Protein AF-G6Y6K1-F1 (afdb_monomer_lite)

InterPro domains:
  IPR018727 Protein of unknown function DUF2267 [PF10025] (17-83)
  IPR038282 DUF2267 superfamily [G3DSA:1.10.490.110] (1-125)

Organism: NCBI:txid1082933

Sequence (130 aa):
MTHTSVIGFTHAAEQAQQWVNELAKDLDWSEQSAYRFMKSVLHTLRDWLSPEEMADLSAQLPTLVRGIYFEGWKPSDALWLRTGRRYRYGDQSGLQAPRPTHFAWRDRPGPQFDEEIAPSSVAGRLIDVS

pLDDT: mean 70.46, std 24.84, range [32.0, 98.06]

Foldseek 3Di:
DDCPPVVLVVVLVVVVQVQLVVQCVVVVHDSVVSVVVLLVVLCVVCLVDDPVVNVVVLVPDRPVSSVSSCPPDDPVPRVCVVDPPPPCPDDPPDDDDPDDDPDPVVPDDDDDDDPDDDDDDDDDDDDDDD

Secondary structure (DSSP, 8-state):
---HHHHHHHHHHHHHHHHHHHHHHHHT--HHHHHHHHHHHHHHHHHHS-HHHHHHHHHHS-HHHHHHHHTT--GGG-HHHHS---------SS--PPP--S-TTTTSPPPP-------------PPP--

Radius of gyration: 22.17 Å; chains: 1; bounding box: 57×71×50 Å

Structure (mmCIF, N/CA/C/O backbone):
data_AF-G6Y6K1-F1
#
_entry.id   AF-G6Y6K1-F1
#
loop_
_atom_site.group_PDB
_atom_site.id
_atom_site.type_symbol
_atom_site.label_atom_id
_atom_site.label_alt_id
_atom_site.label_comp_id
_atom_site.label_asym_id
_atom_site.label_entity_id
_atom_site.label_seq_id
_atom_site.pdbx_PDB_ins_code
_atom_site.Cartn_x
_atom_site.Cartn_y
_atom_site.Cartn_z
_atom_site.occupancy
_atom_site.B_iso_or_equiv
_atom_site.auth_seq_id
_atom_site.auth_comp_id
_atom_site.auth_asym_id
_atom_site.auth_atom_id
_atom_site.pdbx_PDB_model_num
ATOM 1 N N . MET A 1 1 ? -20.867 26.594 -5.092 1.00 37.62 1 MET A N 1
ATOM 2 C CA . MET A 1 1 ? -19.486 26.206 -5.451 1.00 37.62 1 MET A CA 1
ATOM 3 C C . MET A 1 1 ? -19.135 24.972 -4.637 1.00 37.62 1 MET A C 1
ATOM 5 O O . MET A 1 1 ? -19.032 25.069 -3.424 1.00 37.62 1 MET A O 1
ATOM 9 N N . THR A 1 2 ? -19.105 23.798 -5.263 1.00 50.38 2 THR A N 1
ATOM 10 C CA . THR A 1 2 ? -18.891 22.505 -4.594 1.00 50.38 2 THR A CA 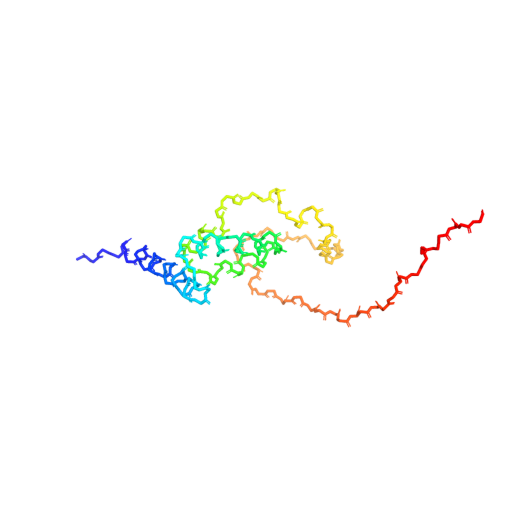1
ATOM 11 C C . THR A 1 2 ? -17.395 22.221 -4.456 1.00 50.38 2 THR A C 1
ATOM 13 O O . THR A 1 2 ? -16.662 22.260 -5.441 1.00 50.38 2 THR A O 1
ATOM 16 N N . HIS A 1 3 ? -16.943 21.959 -3.228 1.00 47.44 3 HIS A N 1
ATOM 17 C CA . HIS A 1 3 ? -15.562 21.620 -2.869 1.00 47.44 3 HIS A CA 1
ATOM 18 C C . HIS A 1 3 ? -15.157 20.241 -3.433 1.00 47.44 3 HIS A C 1
ATOM 20 O O . HIS A 1 3 ? -15.102 19.245 -2.719 1.00 47.44 3 HIS A O 1
ATOM 26 N N . THR A 1 4 ? -14.833 20.171 -4.723 1.00 56.44 4 THR A N 1
ATOM 27 C CA . THR A 1 4 ? -14.356 18.937 -5.379 1.00 56.44 4 THR A CA 1
ATOM 28 C C . THR A 1 4 ? -12.972 18.491 -4.872 1.00 56.44 4 THR A C 1
ATOM 30 O O . THR A 1 4 ? -12.585 17.341 -5.045 1.00 56.44 4 THR A O 1
ATOM 33 N N . SER A 1 5 ? -12.234 19.360 -4.174 1.00 55.31 5 SER A N 1
ATOM 34 C CA . SER A 1 5 ? -10.857 19.082 -3.740 1.00 55.31 5 SER A CA 1
ATOM 35 C C . SER A 1 5 ? -10.723 18.116 -2.551 1.00 55.31 5 SER A C 1
ATOM 37 O O . SER A 1 5 ? -9.617 17.648 -2.300 1.00 55.31 5 SER A O 1
ATOM 39 N N . VAL A 1 6 ? -11.798 17.818 -1.809 1.00 59.88 6 VAL A N 1
ATOM 40 C CA . VAL A 1 6 ? -11.745 16.951 -0.606 1.00 59.88 6 VAL A CA 1
ATOM 41 C C . VAL A 1 6 ? -12.246 15.531 -0.897 1.00 59.88 6 VAL A C 1
ATOM 43 O O . VAL A 1 6 ? -11.747 14.568 -0.322 1.00 59.88 6 VAL A O 1
ATOM 46 N N . ILE A 1 7 ? -13.164 15.388 -1.859 1.00 63.09 7 ILE A N 1
ATOM 47 C CA . ILE A 1 7 ? -13.877 14.133 -2.151 1.00 63.09 7 ILE A CA 1
ATOM 48 C C . ILE A 1 7 ? -12.905 13.002 -2.533 1.00 63.09 7 ILE A C 1
ATOM 50 O O . ILE A 1 7 ? -13.068 11.871 -2.085 1.00 63.09 7 ILE A O 1
ATOM 54 N N . GLY A 1 8 ? -11.853 13.306 -3.302 1.00 76.44 8 GLY A N 1
ATOM 55 C CA . GLY A 1 8 ? -10.877 12.301 -3.739 1.00 76.44 8 GLY A CA 1
ATOM 56 C C . GLY A 1 8 ? -9.991 11.747 -2.617 1.00 76.44 8 GLY A C 1
ATOM 57 O O . GLY A 1 8 ? -9.654 10.566 -2.636 1.00 76.44 8 GLY A O 1
ATOM 58 N N . PHE A 1 9 ? -9.631 12.569 -1.625 1.00 83.44 9 PHE A N 1
ATOM 59 C CA . PHE A 1 9 ? -8.770 12.136 -0.519 1.00 83.44 9 PHE A CA 1
ATOM 60 C C . PHE A 1 9 ? -9.539 11.319 0.513 1.00 83.44 9 PHE A C 1
ATOM 62 O O . PHE A 1 9 ? -9.056 10.270 0.935 1.00 83.44 9 PHE A O 1
ATOM 69 N N . THR A 1 10 ? -10.743 11.767 0.878 1.00 90.00 10 THR A N 1
ATOM 70 C CA . THR A 1 10 ? -11.609 11.030 1.805 1.00 90.00 10 THR A CA 1
ATOM 71 C C . THR A 1 10 ? -11.955 9.658 1.238 1.00 90.00 10 THR A C 1
ATOM 73 O O . THR A 1 10 ? -11.755 8.655 1.913 1.00 90.00 10 THR A O 1
ATOM 76 N N . HIS A 1 11 ? -12.348 9.593 -0.036 1.00 90.19 11 HIS A N 1
ATOM 77 C CA . HIS A 1 11 ? -12.678 8.322 -0.671 1.00 90.19 11 HIS A CA 1
ATOM 78 C C . HIS A 1 11 ? -11.478 7.365 -0.747 1.00 90.19 11 HIS A C 1
ATOM 80 O O . HIS A 1 11 ? -11.611 6.168 -0.507 1.00 90.19 11 HIS A O 1
ATOM 86 N N . ALA A 1 12 ? -10.278 7.881 -1.029 1.00 90.69 12 ALA A N 1
ATOM 87 C CA . ALA A 1 12 ? -9.074 7.056 -1.043 1.00 90.69 12 ALA A CA 1
ATOM 88 C C . ALA A 1 12 ? -8.704 6.520 0.356 1.00 90.69 12 ALA A C 1
ATOM 90 O O . ALA A 1 12 ? -8.185 5.408 0.458 1.00 90.69 12 ALA A O 1
ATOM 91 N N . ALA A 1 13 ? -8.979 7.286 1.421 1.00 92.69 13 ALA A N 1
ATOM 92 C CA . ALA A 1 13 ? -8.833 6.849 2.813 1.00 92.69 13 ALA A CA 1
ATOM 93 C C . ALA A 1 13 ? -9.827 5.750 3.177 1.00 92.69 13 ALA A C 1
ATOM 95 O O . ALA A 1 13 ? -9.423 4.729 3.729 1.00 92.69 13 ALA A O 1
ATOM 96 N N . GLU A 1 14 ? -11.091 5.917 2.799 1.00 94.25 14 GLU A N 1
ATOM 97 C CA . GLU A 1 14 ? -12.134 4.912 3.008 1.00 94.25 14 GLU A CA 1
ATOM 98 C C . GLU A 1 14 ? -11.796 3.596 2.300 1.00 94.25 14 GLU A C 1
ATOM 100 O O . GLU A 1 14 ? -11.841 2.541 2.928 1.00 94.25 14 GLU A O 1
ATOM 105 N N . GLN A 1 15 ? -11.372 3.647 1.031 1.00 94.94 15 GLN A N 1
ATOM 106 C CA . GLN A 1 15 ? -10.964 2.453 0.283 1.00 94.94 15 GLN A CA 1
ATOM 107 C C . GLN A 1 15 ? -9.773 1.735 0.932 1.00 94.94 15 GLN A C 1
ATOM 109 O O . GLN A 1 15 ? -9.781 0.512 1.061 1.00 94.94 15 GLN A O 1
ATOM 114 N N . ALA A 1 16 ? -8.748 2.479 1.361 1.00 94.44 16 ALA A N 1
ATOM 115 C CA . ALA A 1 16 ? -7.586 1.886 2.019 1.00 94.44 16 ALA A CA 1
ATOM 116 C C . ALA A 1 16 ? -7.952 1.252 3.372 1.00 94.44 16 ALA A C 1
ATOM 118 O O . ALA A 1 16 ? -7.488 0.154 3.677 1.00 94.44 16 ALA A O 1
ATOM 119 N N . GLN A 1 17 ? -8.808 1.911 4.162 1.00 96.50 17 GLN A N 1
ATOM 120 C CA . GLN A 1 17 ? -9.299 1.363 5.426 1.00 96.50 17 GLN A CA 1
ATOM 121 C C . GLN A 1 17 ? -10.155 0.113 5.193 1.00 96.50 17 GLN A C 1
ATOM 123 O O . GLN A 1 17 ? -10.010 -0.862 5.924 1.00 96.50 17 GLN A O 1
ATOM 128 N N . GLN A 1 18 ? -11.004 0.106 4.161 1.00 97.25 18 GLN A N 1
ATOM 129 C CA . GLN A 1 18 ? -11.811 -1.060 3.807 1.00 97.25 18 GLN A CA 1
ATOM 130 C C . GLN A 1 18 ? -10.932 -2.283 3.524 1.00 97.25 18 GLN A C 1
ATOM 132 O O . GLN A 1 18 ? -11.187 -3.344 4.084 1.00 97.25 18 GLN A O 1
ATOM 137 N N . TRP A 1 19 ? -9.864 -2.128 2.737 1.00 97.06 19 TRP A N 1
ATOM 138 C CA . TRP A 1 19 ? -8.929 -3.223 2.450 1.00 97.06 19 TRP A CA 1
ATOM 139 C C . TRP A 1 19 ? -8.276 -3.779 3.722 1.00 97.06 19 TRP A C 1
ATOM 141 O O . TRP A 1 19 ? -8.176 -4.993 3.890 1.00 97.06 19 TRP A O 1
ATOM 151 N N . VAL A 1 20 ? -7.853 -2.904 4.643 1.00 97.44 20 VAL A N 1
ATOM 152 C CA . VAL A 1 20 ? -7.279 -3.323 5.933 1.00 97.44 20 VAL A CA 1
ATOM 153 C C . VAL A 1 20 ? -8.313 -4.060 6.782 1.00 97.44 20 VAL A C 1
ATOM 155 O O . VAL A 1 20 ? -7.974 -5.071 7.391 1.00 97.44 20 VAL A O 1
ATOM 158 N N . ASN A 1 21 ? -9.558 -3.585 6.809 1.00 97.75 21 ASN A N 1
ATOM 159 C CA . ASN A 1 21 ? -10.637 -4.191 7.587 1.00 97.75 21 ASN A CA 1
ATOM 160 C C . ASN A 1 21 ? -11.024 -5.574 7.054 1.00 97.75 21 ASN A C 1
ATOM 162 O O . ASN A 1 21 ? -11.213 -6.497 7.842 1.00 97.75 21 ASN A O 1
ATOM 166 N N . GLU A 1 22 ? -11.125 -5.724 5.733 1.00 97.94 22 GLU A N 1
ATOM 167 C CA . GLU A 1 22 ? -11.389 -7.012 5.081 1.00 97.94 22 GLU A CA 1
ATOM 168 C C . GLU A 1 22 ? -10.269 -8.008 5.394 1.00 97.94 22 GLU A C 1
ATOM 170 O O . GLU A 1 22 ? -10.531 -9.098 5.893 1.00 97.94 22 GLU A O 1
ATOM 175 N N . LEU A 1 23 ? -9.012 -7.586 5.248 1.00 96.94 23 LEU A N 1
ATOM 176 C CA . LEU A 1 23 ? -7.856 -8.420 5.563 1.00 96.94 23 LEU A CA 1
ATOM 177 C C . LEU A 1 23 ? -7.767 -8.787 7.054 1.00 96.94 23 LEU A C 1
ATOM 179 O O . LEU A 1 23 ? -7.423 -9.914 7.397 1.00 96.94 23 LEU A O 1
ATOM 183 N N . ALA A 1 24 ? -8.069 -7.844 7.949 1.00 98.00 24 ALA A N 1
ATOM 184 C CA . ALA A 1 24 ? -8.114 -8.084 9.389 1.00 98.00 24 ALA A CA 1
ATOM 185 C C . ALA A 1 24 ? -9.191 -9.110 9.751 1.00 98.00 24 ALA A C 1
ATOM 187 O O . ALA A 1 24 ? -8.937 -10.006 10.551 1.00 98.00 24 ALA A O 1
ATOM 188 N N . LYS A 1 25 ? -10.364 -9.007 9.120 1.00 98.00 25 LYS A N 1
ATOM 189 C CA . LYS A 1 25 ? -11.475 -9.940 9.299 1.00 98.00 25 LYS A CA 1
ATOM 190 C C . LYS A 1 25 ? -11.132 -11.341 8.791 1.00 98.00 25 LYS A C 1
ATOM 192 O O . LYS A 1 25 ? -11.406 -12.308 9.493 1.00 98.00 25 LYS A O 1
ATOM 197 N N . ASP A 1 26 ? -10.527 -11.453 7.612 1.00 97.81 26 ASP A N 1
ATOM 198 C CA . ASP A 1 26 ? -10.193 -12.746 7.002 1.00 97.81 26 ASP A CA 1
ATOM 199 C C . ASP A 1 26 ? -9.097 -13.497 7.774 1.00 97.81 26 ASP A C 1
ATOM 201 O O . ASP A 1 26 ? -9.078 -14.728 7.796 1.00 97.81 26 ASP A O 1
ATOM 205 N N . LEU A 1 27 ? -8.191 -12.761 8.424 1.00 96.25 27 LEU A N 1
ATOM 206 C CA . LEU A 1 27 ? -7.086 -13.317 9.211 1.00 96.25 27 LEU A CA 1
ATOM 207 C C . LEU A 1 27 ? -7.388 -13.425 10.716 1.00 96.25 27 LEU A C 1
ATOM 209 O O . LEU A 1 27 ? -6.556 -13.954 11.451 1.00 96.25 27 LEU A O 1
ATOM 213 N N . ASP A 1 28 ? -8.540 -12.921 11.173 1.00 97.31 28 ASP A N 1
ATOM 214 C CA . ASP A 1 28 ? -8.890 -12.744 12.593 1.00 97.31 28 ASP A CA 1
ATOM 215 C C . ASP A 1 28 ? -7.815 -11.963 13.382 1.00 97.31 28 ASP A C 1
ATOM 217 O O . ASP A 1 28 ? -7.413 -12.303 14.496 1.00 97.31 28 ASP A O 1
ATOM 221 N N . TRP A 1 29 ? -7.273 -10.914 12.758 1.00 98.06 29 TRP A N 1
ATOM 222 C CA . TRP A 1 29 ? -6.196 -10.083 13.301 1.00 98.06 29 TRP A CA 1
ATOM 223 C C . TRP A 1 29 ? -6.678 -8.675 13.645 1.00 98.06 29 TRP A C 1
ATOM 225 O O . TRP A 1 29 ? -7.713 -8.205 13.184 1.00 98.06 29 TRP A O 1
ATOM 235 N N . SER A 1 30 ? -5.877 -7.944 14.425 1.00 97.88 30 SER A N 1
ATOM 236 C CA . SER A 1 30 ? -6.098 -6.507 14.592 1.00 97.88 30 SER A CA 1
ATOM 237 C C . SER A 1 30 ? -5.799 -5.751 13.294 1.00 97.88 30 SER A C 1
ATOM 239 O O . SER A 1 30 ? -4.870 -6.101 12.561 1.00 97.88 30 SER A O 1
ATOM 241 N N . GLU A 1 31 ? -6.518 -4.651 13.054 1.00 96.50 31 GLU A N 1
ATOM 242 C CA . GLU A 1 31 ? -6.313 -3.770 11.890 1.00 96.50 31 GLU A CA 1
ATOM 243 C C . GLU A 1 31 ? -4.847 -3.342 11.735 1.00 96.50 31 GLU A C 1
ATOM 245 O O . GLU A 1 31 ? -4.297 -3.317 10.639 1.00 96.50 31 GLU A O 1
ATOM 2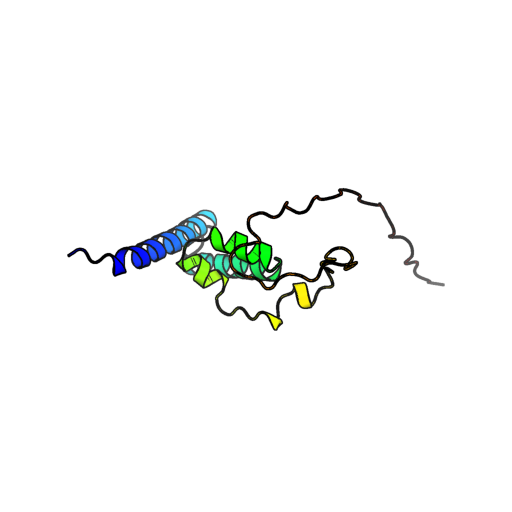50 N N . GLN A 1 32 ? -4.164 -3.074 12.851 1.00 97.25 32 GLN A N 1
ATOM 251 C CA . GLN A 1 32 ? -2.752 -2.687 12.853 1.00 97.25 32 GLN A CA 1
ATOM 252 C C . GLN A 1 32 ? -1.842 -3.812 12.346 1.00 97.25 32 GLN A C 1
ATOM 254 O O . GLN A 1 32 ? -0.863 -3.553 11.644 1.00 97.25 32 GLN A O 1
ATOM 259 N N . SER A 1 33 ? -2.132 -5.061 12.717 1.00 97.75 33 SER A N 1
ATOM 260 C CA . SER A 1 33 ? -1.372 -6.224 12.257 1.00 97.75 33 SER A CA 1
ATOM 261 C C . SER A 1 33 ? -1.675 -6.544 10.797 1.00 97.75 33 SER A C 1
ATOM 263 O O . SER A 1 33 ? -0.735 -6.762 10.034 1.00 97.75 33 SER A O 1
ATOM 265 N N . ALA A 1 34 ? -2.941 -6.470 10.383 1.00 97.69 34 ALA A N 1
ATOM 266 C CA . ALA A 1 34 ? -3.345 -6.615 8.987 1.00 97.69 34 ALA A CA 1
ATOM 267 C C . ALA A 1 34 ? -2.706 -5.542 8.091 1.00 97.69 34 ALA A C 1
ATOM 269 O O . ALA A 1 34 ? -2.139 -5.862 7.051 1.00 97.69 34 ALA A O 1
ATOM 270 N N . TYR A 1 35 ? -2.687 -4.282 8.534 1.00 97.56 35 TYR A N 1
ATOM 271 C CA . TYR A 1 35 ? -2.017 -3.190 7.829 1.00 97.56 35 TYR A CA 1
ATOM 272 C C . TYR A 1 35 ? -0.513 -3.445 7.658 1.00 97.56 35 TYR A C 1
ATOM 274 O O . TYR A 1 35 ? 0.019 -3.320 6.553 1.00 97.56 35 TYR A O 1
ATOM 282 N N . ARG A 1 36 ? 0.184 -3.839 8.736 1.00 97.69 36 ARG A N 1
ATOM 283 C CA . ARG A 1 36 ? 1.616 -4.185 8.678 1.00 97.69 36 ARG A CA 1
ATOM 284 C C . ARG A 1 36 ? 1.877 -5.341 7.715 1.00 97.69 36 ARG A C 1
ATOM 286 O O . ARG A 1 36 ? 2.836 -5.284 6.948 1.00 97.69 36 ARG A O 1
ATOM 293 N N . PHE A 1 37 ? 1.020 -6.357 7.737 1.00 97.38 37 PHE A N 1
ATOM 294 C CA . PHE A 1 37 ? 1.108 -7.497 6.834 1.00 97.38 37 PHE A CA 1
ATOM 295 C C . PHE A 1 37 ? 0.896 -7.081 5.375 1.00 97.38 37 PHE A C 1
ATOM 297 O O . PHE A 1 37 ? 1.769 -7.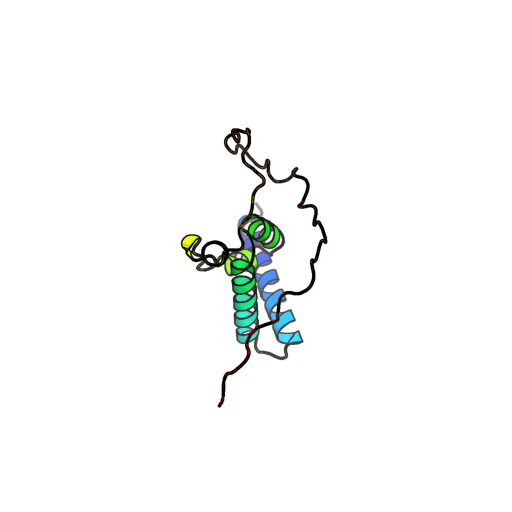334 4.549 1.00 97.38 37 PHE A O 1
ATOM 304 N N . MET A 1 38 ? -0.185 -6.355 5.070 1.00 97.56 38 MET A N 1
ATOM 305 C CA . MET A 1 38 ? -0.459 -5.819 3.733 1.00 97.56 38 MET A CA 1
ATOM 306 C C . MET A 1 38 ? 0.725 -5.007 3.203 1.00 97.56 38 MET A C 1
ATOM 308 O O . MET A 1 38 ? 1.192 -5.250 2.093 1.00 97.56 38 MET A O 1
ATOM 312 N N . LYS A 1 39 ? 1.259 -4.083 4.013 1.00 96.94 39 LYS A N 1
ATOM 313 C CA . LYS A 1 39 ? 2.437 -3.280 3.660 1.00 96.94 39 LYS A CA 1
ATOM 314 C C . LYS A 1 39 ? 3.650 -4.162 3.352 1.00 96.94 39 LYS A C 1
ATOM 316 O O . LYS A 1 39 ? 4.308 -3.951 2.338 1.00 96.94 39 LYS A O 1
ATOM 321 N N . SER A 1 40 ? 3.915 -5.170 4.183 1.00 96.88 40 SER A N 1
ATOM 322 C CA . SER A 1 40 ? 5.018 -6.114 3.971 1.00 96.88 40 SER A CA 1
ATOM 323 C C . SER A 1 40 ? 4.863 -6.909 2.673 1.00 96.88 40 SER A C 1
ATOM 325 O O . SER A 1 40 ? 5.834 -7.062 1.933 1.00 96.88 40 SER A O 1
ATOM 327 N N . VAL A 1 41 ? 3.658 -7.401 2.373 1.00 96.31 41 VAL A N 1
ATOM 328 C CA . VAL A 1 41 ? 3.364 -8.144 1.137 1.00 96.31 41 VAL A CA 1
ATOM 329 C C . VAL A 1 41 ? 3.546 -7.245 -0.080 1.00 96.31 41 VAL A C 1
ATOM 331 O O . VAL A 1 41 ? 4.266 -7.609 -1.005 1.00 96.31 41 VAL A O 1
ATOM 334 N N . LEU A 1 42 ? 2.967 -6.044 -0.055 1.00 96.62 42 LEU A N 1
ATOM 335 C CA . LEU A 1 42 ? 3.092 -5.052 -1.121 1.00 96.62 42 LEU A CA 1
ATOM 336 C C . LEU A 1 42 ? 4.557 -4.690 -1.402 1.00 96.62 42 LEU A C 1
ATOM 338 O O . LEU A 1 42 ? 4.973 -4.676 -2.558 1.00 96.62 42 LEU A O 1
ATOM 342 N N . HIS A 1 43 ? 5.357 -4.449 -0.360 1.00 95.00 43 HIS A N 1
ATOM 343 C CA . HIS A 1 43 ? 6.789 -4.164 -0.510 1.00 95.00 43 HIS A CA 1
ATOM 344 C C . HIS A 1 43 ? 7.565 -5.372 -1.039 1.00 95.00 43 HIS A C 1
ATOM 346 O O . HIS A 1 43 ? 8.433 -5.209 -1.889 1.00 95.00 43 HIS A O 1
ATOM 352 N N . THR A 1 44 ? 7.214 -6.584 -0.611 1.00 92.81 44 THR A N 1
ATOM 353 C CA . THR A 1 44 ? 7.853 -7.811 -1.108 1.00 92.81 44 THR A CA 1
ATOM 354 C C . THR A 1 44 ? 7.550 -8.036 -2.588 1.00 92.81 44 THR A C 1
ATOM 356 O O . THR A 1 44 ? 8.469 -8.300 -3.359 1.00 92.81 44 THR A O 1
ATOM 359 N N . LEU A 1 45 ? 6.285 -7.885 -3.002 1.00 92.31 45 LEU A N 1
ATOM 360 C CA . LEU A 1 45 ? 5.886 -7.973 -4.409 1.00 92.31 45 LEU A CA 1
ATOM 361 C C . LEU A 1 45 ? 6.648 -6.945 -5.244 1.00 92.31 45 LEU A C 1
ATOM 363 O O . LEU A 1 45 ? 7.264 -7.304 -6.243 1.00 92.31 45 LEU A O 1
ATOM 367 N N . ARG A 1 46 ? 6.688 -5.690 -4.791 1.00 90.94 46 ARG A N 1
ATOM 368 C CA . ARG A 1 46 ? 7.437 -4.617 -5.451 1.00 90.94 46 ARG A CA 1
ATOM 369 C C . ARG A 1 46 ? 8.892 -4.991 -5.703 1.00 90.94 46 ARG A C 1
ATOM 371 O O . ARG A 1 46 ? 9.399 -4.768 -6.794 1.00 90.94 46 ARG A O 1
ATOM 378 N N . ASP A 1 47 ? 9.561 -5.546 -4.700 1.00 88.44 47 ASP A N 1
ATOM 379 C CA . ASP A 1 47 ? 10.983 -5.851 -4.800 1.00 88.44 47 ASP A CA 1
ATOM 380 C C . ASP A 1 47 ? 11.251 -7.037 -5.749 1.00 88.44 47 ASP A C 1
ATOM 382 O O . ASP A 1 47 ? 12.372 -7.187 -6.231 1.00 88.44 47 ASP A O 1
ATOM 386 N N . TRP A 1 48 ? 10.240 -7.862 -6.049 1.00 85.75 48 TRP A N 1
ATOM 387 C CA . TRP A 1 48 ? 10.339 -9.018 -6.949 1.00 85.75 48 TRP A CA 1
ATOM 388 C C . TRP A 1 48 ? 10.009 -8.709 -8.410 1.00 85.75 48 TRP A C 1
ATOM 390 O O . TRP A 1 48 ? 10.479 -9.435 -9.291 1.00 85.75 48 TRP A O 1
ATOM 400 N N . LEU A 1 49 ? 9.207 -7.674 -8.654 1.00 86.56 49 LEU A N 1
ATOM 401 C CA . LEU A 1 49 ? 8.718 -7.294 -9.976 1.00 86.56 49 LEU A CA 1
ATOM 402 C C . LEU A 1 49 ? 9.745 -6.455 -10.758 1.00 86.56 49 LEU A C 1
ATOM 404 O O . LEU A 1 49 ? 10.578 -5.743 -10.189 1.00 86.56 49 LEU A O 1
ATOM 408 N N . SER A 1 50 ? 9.684 -6.535 -12.088 1.00 83.75 50 SER A N 1
ATOM 409 C CA . SER A 1 50 ? 10.368 -5.594 -12.979 1.00 83.75 50 SER A CA 1
ATOM 410 C C . SER A 1 50 ? 9.768 -4.186 -12.862 1.00 83.75 50 SER A C 1
ATOM 412 O O . SER A 1 50 ? 8.624 -4.034 -12.432 1.00 83.75 50 SER A O 1
ATOM 414 N N . PRO A 1 51 ? 10.483 -3.130 -13.293 1.00 84.50 51 PRO A N 1
ATOM 415 C CA . PRO A 1 51 ? 9.930 -1.775 -13.301 1.00 84.50 51 PRO A CA 1
ATOM 416 C C . PRO A 1 51 ? 8.608 -1.633 -14.077 1.00 84.50 51 PRO A C 1
ATOM 418 O O . PRO A 1 51 ? 7.771 -0.819 -13.693 1.00 84.50 51 PRO A O 1
ATOM 421 N N . GLU A 1 52 ? 8.422 -2.413 -15.146 1.00 84.50 52 GLU A N 1
ATOM 422 C CA . GLU A 1 52 ? 7.201 -2.415 -15.963 1.00 84.50 52 GLU A CA 1
ATOM 423 C C . GLU A 1 52 ? 6.033 -3.048 -15.197 1.00 84.50 52 GLU A C 1
ATOM 425 O O . GLU A 1 52 ? 5.021 -2.391 -14.959 1.00 84.50 52 GLU A O 1
ATOM 430 N N . GLU A 1 53 ? 6.224 -4.256 -14.662 1.00 88.19 53 GLU A N 1
ATOM 431 C CA . GLU A 1 53 ? 5.203 -4.938 -13.855 1.00 88.19 53 GLU A CA 1
ATOM 432 C C . GLU A 1 53 ? 4.864 -4.162 -12.571 1.00 88.19 53 GLU A C 1
ATOM 434 O O . GLU A 1 53 ? 3.711 -4.126 -12.138 1.00 88.19 53 GLU A O 1
ATOM 439 N N . MET A 1 54 ? 5.855 -3.503 -11.957 1.00 92.50 54 MET A N 1
ATOM 440 C CA . MET A 1 54 ? 5.637 -2.621 -10.810 1.00 92.50 54 MET A CA 1
ATOM 441 C C . MET A 1 54 ? 4.693 -1.465 -11.157 1.00 92.50 54 MET A C 1
ATOM 443 O O . MET A 1 54 ? 3.840 -1.110 -10.338 1.00 92.50 54 MET A O 1
ATOM 447 N N . ALA A 1 55 ? 4.867 -0.854 -12.333 1.00 91.38 55 ALA A N 1
ATOM 448 C CA . ALA A 1 55 ? 4.029 0.246 -12.791 1.00 91.38 55 ALA A CA 1
ATOM 449 C C . ALA A 1 55 ? 2.596 -0.236 -13.051 1.00 91.38 55 ALA A C 1
ATOM 451 O O . ALA A 1 55 ? 1.655 0.380 -12.542 1.00 91.38 55 ALA A O 1
ATOM 452 N N . ASP A 1 56 ? 2.443 -1.367 -13.740 1.00 93.62 56 ASP A N 1
ATOM 453 C CA . ASP A 1 56 ? 1.141 -1.961 -14.054 1.00 93.62 56 ASP A CA 1
ATOM 454 C C . ASP A 1 56 ? 0.371 -2.370 -12.797 1.00 93.62 56 ASP A C 1
ATOM 456 O O . ASP A 1 56 ? -0.796 -2.001 -12.641 1.00 93.62 56 ASP A O 1
ATOM 460 N N . LEU A 1 57 ? 1.029 -3.042 -11.844 1.00 94.56 57 LEU A N 1
ATOM 461 C CA . LEU A 1 57 ? 0.421 -3.369 -10.553 1.00 94.56 57 LEU A CA 1
ATOM 462 C C . LEU A 1 57 ? -0.038 -2.096 -9.839 1.00 94.56 57 LEU A C 1
ATOM 464 O O . LEU A 1 57 ? -1.172 -2.014 -9.365 1.00 94.56 57 LEU A O 1
ATOM 468 N N . SER A 1 58 ? 0.820 -1.074 -9.791 1.00 94.94 58 SER A N 1
ATOM 469 C CA . SER A 1 58 ? 0.498 0.172 -9.100 1.00 94.94 58 SER A CA 1
ATOM 470 C C . SER A 1 58 ? -0.707 0.895 -9.708 1.00 94.94 58 SER A C 1
ATOM 472 O O . SER A 1 58 ? -1.464 1.535 -8.973 1.00 94.94 58 SER A O 1
ATOM 474 N N . ALA A 1 59 ? -0.931 0.779 -11.021 1.00 94.88 59 ALA A N 1
ATOM 475 C CA . ALA A 1 59 ? -2.060 1.405 -11.703 1.00 94.88 59 ALA A CA 1
ATOM 476 C C . ALA A 1 59 ? -3.410 0.871 -11.199 1.00 94.88 59 ALA A C 1
ATOM 478 O O . ALA A 1 59 ? -4.369 1.638 -11.126 1.00 94.88 59 ALA A O 1
ATOM 479 N N . GLN A 1 60 ? -3.453 -0.393 -10.768 1.00 94.00 60 GLN A N 1
ATOM 480 C CA . GLN A 1 60 ? -4.654 -1.052 -10.248 1.00 94.00 60 GLN A CA 1
ATOM 481 C C . GLN A 1 60 ? -4.913 -0.787 -8.757 1.00 94.00 60 GLN A C 1
ATOM 483 O O . GLN A 1 60 ? -5.997 -1.081 -8.256 1.00 94.00 60 GLN A O 1
ATOM 488 N N . LEU A 1 61 ? -3.940 -0.234 -8.023 1.00 94.56 61 LEU A N 1
ATOM 489 C CA . LEU A 1 61 ? -4.094 0.028 -6.591 1.00 94.56 61 LEU A CA 1
ATOM 490 C C . LEU A 1 61 ? -4.905 1.310 -6.326 1.00 94.56 61 LEU A C 1
ATOM 492 O O . LEU A 1 61 ? -4.685 2.322 -7.005 1.00 94.56 61 LEU A O 1
ATOM 496 N N . PRO A 1 62 ? -5.755 1.328 -5.278 1.00 92.94 62 PRO A N 1
ATOM 497 C CA . PRO A 1 62 ? -6.330 2.559 -4.744 1.00 92.94 62 PRO A CA 1
ATOM 498 C C . PRO A 1 62 ? -5.255 3.606 -4.440 1.00 92.94 62 PRO A C 1
ATOM 500 O O . PRO A 1 62 ? -4.147 3.268 -4.023 1.00 92.94 62 PRO A O 1
ATOM 503 N N . THR A 1 63 ? -5.576 4.893 -4.590 1.00 92.62 63 THR A N 1
ATOM 504 C CA . THR A 1 63 ? -4.591 5.989 -4.524 1.00 92.62 63 THR A CA 1
ATOM 505 C C . THR A 1 63 ? -3.718 5.971 -3.263 1.00 92.62 63 THR A C 1
ATOM 507 O O . THR A 1 63 ? -2.502 6.121 -3.368 1.00 92.62 63 THR A O 1
ATOM 510 N N . LEU A 1 64 ? -4.294 5.758 -2.074 1.00 94.31 64 LEU A N 1
ATOM 511 C CA . LEU A 1 64 ? -3.502 5.693 -0.837 1.00 94.31 64 LEU A CA 1
ATOM 512 C C . LEU A 1 64 ? -2.731 4.378 -0.684 1.00 94.31 64 LEU A C 1
ATOM 514 O O . LEU A 1 64 ? -1.595 4.395 -0.216 1.00 94.31 64 LEU A O 1
ATOM 518 N N . VAL A 1 65 ? -3.295 3.256 -1.137 1.00 95.31 65 VAL A N 1
ATOM 519 C CA . VAL A 1 65 ? -2.606 1.953 -1.149 1.00 95.31 65 VAL A CA 1
ATOM 520 C C . VAL A 1 65 ? -1.393 1.998 -2.079 1.00 95.31 65 VAL A C 1
ATOM 522 O O . VAL A 1 65 ? -0.326 1.500 -1.729 1.00 95.31 65 VAL A O 1
ATOM 525 N N . ARG A 1 66 ? -1.502 2.693 -3.216 1.00 95.50 66 ARG A N 1
ATOM 526 C CA . ARG A 1 66 ? -0.370 2.998 -4.101 1.00 95.50 66 ARG A CA 1
ATOM 527 C C . ARG A 1 66 ? 0.717 3.806 -3.382 1.00 95.50 66 ARG A C 1
ATOM 529 O O . ARG A 1 66 ? 1.900 3.536 -3.572 1.00 95.50 66 ARG A O 1
ATOM 536 N N . GLY A 1 67 ? 0.331 4.768 -2.543 1.00 95.31 67 GLY A N 1
ATOM 537 C CA . GLY A 1 67 ? 1.263 5.505 -1.685 1.00 95.31 67 GLY A CA 1
ATOM 538 C C . GLY A 1 67 ? 2.020 4.587 -0.720 1.00 95.31 67 GLY A C 1
ATOM 539 O O . GLY A 1 67 ? 3.244 4.657 -0.647 1.00 95.31 67 GLY A O 1
ATOM 540 N N . ILE A 1 68 ? 1.309 3.671 -0.054 1.00 95.38 68 ILE A N 1
ATOM 541 C CA . ILE A 1 68 ? 1.900 2.654 0.835 1.00 95.38 68 ILE A CA 1
ATOM 542 C C . ILE A 1 68 ? 2.857 1.737 0.058 1.00 95.38 68 ILE A C 1
ATOM 544 O O . ILE A 1 68 ? 3.962 1.460 0.521 1.00 95.38 68 ILE A O 1
ATOM 548 N N . TYR A 1 69 ? 2.473 1.3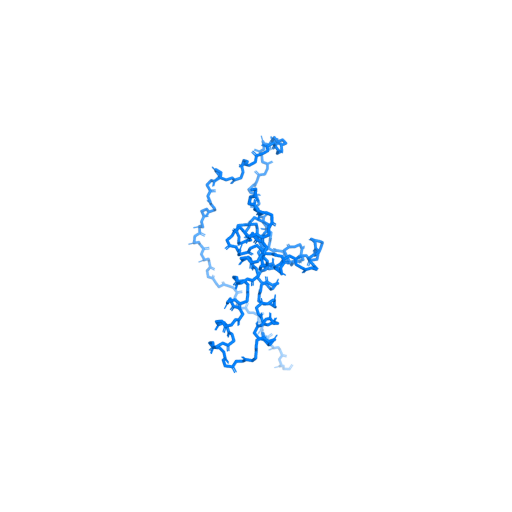05 -1.146 1.00 96.31 69 TYR A N 1
ATOM 549 C CA . TYR A 1 69 ? 3.280 0.439 -2.011 1.00 96.31 69 TYR A CA 1
ATOM 550 C C . TYR A 1 69 ? 4.649 1.050 -2.357 1.00 96.31 69 TYR A C 1
ATOM 552 O O . TYR A 1 69 ? 5.662 0.354 -2.302 1.00 96.31 69 TYR A O 1
ATOM 560 N N . PHE A 1 70 ? 4.719 2.354 -2.644 1.00 94.81 70 PHE A N 1
ATOM 561 C CA . PHE A 1 70 ? 5.982 3.050 -2.942 1.00 94.81 70 PHE A CA 1
ATOM 562 C C . PHE A 1 70 ? 6.681 3.660 -1.720 1.00 94.81 70 PHE A C 1
ATOM 564 O O . PHE A 1 70 ? 7.775 4.214 -1.850 1.00 94.81 70 PHE A O 1
ATOM 571 N N . GLU A 1 71 ? 6.093 3.546 -0.531 1.00 94.12 71 GLU A N 1
ATOM 572 C CA . GLU A 1 71 ? 6.664 4.100 0.691 1.00 94.12 71 GLU A CA 1
ATOM 573 C C . GLU A 1 71 ? 8.079 3.546 0.937 1.00 94.12 71 GLU A C 1
ATOM 575 O O . GLU A 1 71 ? 8.305 2.332 0.936 1.00 94.12 71 GLU A O 1
ATOM 580 N N . GLY A 1 72 ? 9.041 4.454 1.131 1.00 89.81 72 GLY A N 1
ATOM 581 C CA . GLY A 1 72 ? 10.433 4.113 1.433 1.00 89.81 72 GLY A CA 1
ATOM 582 C C . GLY A 1 72 ? 11.204 3.418 0.304 1.00 89.81 72 GLY A C 1
ATOM 583 O O . GLY A 1 72 ? 12.303 2.924 0.557 1.00 89.81 72 GLY A O 1
ATOM 584 N N . TRP A 1 73 ? 10.667 3.356 -0.920 1.00 89.56 73 TRP A N 1
ATOM 585 C CA . TRP A 1 73 ? 11.329 2.673 -2.033 1.00 89.56 73 TRP A CA 1
ATOM 586 C C . TRP A 1 73 ? 12.617 3.382 -2.480 1.00 89.56 73 TRP A C 1
ATOM 588 O O . TRP A 1 73 ? 12.645 4.603 -2.650 1.00 89.56 73 TRP A O 1
ATOM 598 N N . LYS A 1 74 ? 13.677 2.598 -2.720 1.00 82.50 74 LYS A N 1
ATOM 599 C CA . LYS A 1 74 ? 14.964 3.051 -3.266 1.00 82.50 74 LYS A CA 1
ATOM 600 C C . LYS A 1 74 ? 15.304 2.237 -4.523 1.00 82.50 74 LYS A C 1
ATOM 602 O O . LYS A 1 74 ? 15.581 1.045 -4.400 1.00 82.50 74 LYS A O 1
ATOM 607 N N . PRO A 1 75 ? 15.326 2.845 -5.725 1.00 69.50 75 PRO A N 1
ATOM 608 C CA . PRO A 1 75 ? 15.540 2.116 -6.980 1.00 69.50 75 PRO A CA 1
ATOM 609 C C . PRO A 1 75 ? 16.886 1.383 -7.072 1.00 69.50 75 PRO A C 1
ATOM 611 O O . PRO A 1 75 ? 16.981 0.381 -7.771 1.00 69.50 75 PRO A O 1
ATOM 614 N N . SER A 1 76 ? 17.916 1.862 -6.366 1.00 67.00 76 SER A N 1
ATOM 615 C CA . SER A 1 76 ? 19.258 1.262 -6.336 1.00 67.00 76 SER A CA 1
ATOM 616 C C . SER A 1 76 ? 19.322 -0.088 -5.622 1.00 67.00 76 SER A C 1
ATOM 618 O O . SER A 1 76 ? 20.242 -0.861 -5.874 1.00 67.00 76 SER A O 1
ATOM 620 N N . ASP A 1 77 ? 18.354 -0.371 -4.748 1.00 62.41 77 ASP A N 1
ATOM 621 C CA . ASP A 1 77 ? 18.375 -1.536 -3.856 1.00 62.41 77 ASP A CA 1
ATOM 622 C C . ASP A 1 77 ? 17.461 -2.663 -4.368 1.00 62.41 77 ASP A C 1
ATOM 624 O O . ASP A 1 77 ? 17.331 -3.710 -3.730 1.00 62.41 77 ASP A O 1
ATOM 628 N N . ALA A 1 78 ? 16.820 -2.460 -5.526 1.00 61.25 78 ALA A N 1
ATOM 629 C CA . ALA A 1 78 ? 15.854 -3.396 -6.076 1.00 61.25 78 ALA A CA 1
ATOM 630 C C . ALA A 1 78 ? 16.507 -4.750 -6.400 1.00 61.25 78 ALA A C 1
ATOM 632 O O . ALA A 1 78 ? 17.569 -4.833 -7.024 1.00 61.25 78 ALA A O 1
ATOM 633 N N . LEU A 1 79 ? 15.847 -5.839 -5.994 1.00 62.16 79 LEU A N 1
ATOM 634 C CA . LEU A 1 79 ? 16.383 -7.201 -6.064 1.00 62.16 79 LEU A CA 1
ATOM 635 C C . LEU A 1 79 ? 16.752 -7.630 -7.493 1.00 62.16 79 LEU A C 1
ATOM 637 O O . LEU A 1 79 ? 17.641 -8.467 -7.657 1.00 62.16 79 LEU A O 1
ATOM 641 N N . TRP A 1 80 ? 16.112 -7.059 -8.519 1.00 59.22 80 TRP A N 1
ATOM 642 C CA . TRP A 1 80 ? 16.420 -7.324 -9.927 1.00 59.22 80 TRP A CA 1
ATOM 643 C C . TRP A 1 80 ? 17.782 -6.771 -10.375 1.00 59.22 80 TRP A C 1
ATOM 645 O O . TRP A 1 80 ? 18.376 -7.328 -11.293 1.00 59.22 80 TRP A O 1
ATOM 655 N N . LEU A 1 81 ? 18.318 -5.737 -9.710 1.00 57.28 81 LEU A N 1
ATOM 656 C CA . LEU A 1 81 ? 19.697 -5.280 -9.927 1.00 57.28 81 LEU A CA 1
ATOM 657 C C . LEU A 1 81 ? 20.714 -6.243 -9.298 1.00 57.28 81 LEU A C 1
ATOM 659 O O . LEU A 1 81 ? 21.831 -6.379 -9.793 1.00 57.28 81 LEU A O 1
ATOM 663 N N . ARG A 1 82 ? 20.332 -6.920 -8.205 1.00 54.69 82 ARG A N 1
ATOM 664 C CA . ARG A 1 82 ? 21.224 -7.784 -7.411 1.00 54.69 82 ARG A CA 1
ATOM 665 C C . ARG A 1 82 ? 21.225 -9.241 -7.860 1.00 54.69 82 ARG A C 1
ATOM 667 O O . ARG A 1 82 ? 22.244 -9.923 -7.791 1.00 54.69 82 ARG A O 1
ATOM 674 N N . THR A 1 83 ? 20.071 -9.745 -8.269 1.00 52.72 83 THR A N 1
ATOM 675 C CA . THR A 1 83 ? 19.882 -11.140 -8.660 1.00 52.72 83 THR A CA 1
ATOM 676 C C . THR A 1 83 ? 19.973 -11.172 -10.167 1.00 52.72 83 THR A C 1
ATOM 678 O O . THR A 1 83 ? 19.167 -10.528 -10.823 1.00 52.72 83 THR A O 1
ATOM 681 N N . GLY A 1 84 ? 20.935 -11.903 -10.726 1.00 53.78 84 GLY A N 1
ATOM 682 C CA . GLY A 1 84 ? 21.163 -12.023 -12.169 1.00 53.78 84 GLY A CA 1
ATOM 683 C C . GLY A 1 84 ? 20.031 -12.689 -12.968 1.00 53.78 84 GLY A C 1
ATOM 684 O O . GLY A 1 84 ? 20.323 -13.448 -13.891 1.00 53.78 84 GLY A O 1
ATOM 685 N N . ARG A 1 85 ? 18.753 -12.404 -12.665 1.00 51.62 85 ARG A N 1
ATOM 686 C CA . ARG A 1 85 ? 17.638 -12.448 -13.616 1.00 51.62 85 ARG A CA 1
ATOM 687 C C . ARG A 1 85 ? 17.936 -11.415 -14.695 1.00 51.62 85 ARG A C 1
ATOM 689 O O . ARG A 1 85 ? 17.492 -10.274 -14.676 1.00 51.62 85 ARG A O 1
ATOM 696 N N . ARG A 1 86 ? 18.814 -11.831 -15.600 1.00 49.50 86 ARG A N 1
ATOM 697 C CA . ARG A 1 86 ? 19.233 -11.105 -16.785 1.00 49.50 86 ARG A CA 1
ATOM 698 C C . ARG A 1 86 ? 17.981 -10.926 -17.636 1.00 49.50 86 ARG A C 1
ATOM 700 O O . ARG A 1 86 ? 17.620 -11.842 -18.368 1.00 49.50 86 ARG A O 1
ATOM 707 N N . TYR A 1 87 ? 17.322 -9.774 -17.523 1.00 47.75 87 TYR A N 1
ATOM 708 C CA . TYR A 1 87 ? 16.388 -9.297 -18.536 1.00 47.75 87 TYR A CA 1
ATOM 709 C C . TYR A 1 87 ? 17.192 -9.161 -19.825 1.00 47.75 87 TYR A C 1
ATOM 711 O O . TYR A 1 87 ? 17.848 -8.154 -20.086 1.00 47.75 87 TYR A O 1
ATOM 719 N N . ARG A 1 88 ? 17.248 -10.253 -20.586 1.00 47.50 88 ARG A N 1
ATOM 720 C CA . ARG A 1 88 ? 17.829 -10.287 -21.916 1.00 47.50 88 ARG A CA 1
ATOM 721 C C . ARG A 1 88 ? 16.790 -9.629 -22.811 1.00 47.50 88 ARG A C 1
ATOM 723 O O . ARG A 1 88 ? 15.984 -10.307 -23.432 1.00 47.50 88 ARG A O 1
ATOM 730 N N . TYR A 1 89 ? 16.787 -8.297 -22.821 1.00 47.28 89 TYR A N 1
ATOM 731 C CA . TYR A 1 89 ? 16.284 -7.571 -23.978 1.00 47.28 89 TYR A CA 1
ATOM 732 C C . TYR A 1 89 ? 17.012 -8.181 -25.176 1.00 47.28 89 TYR A C 1
ATOM 734 O O . TYR A 1 89 ? 18.242 -8.289 -25.134 1.00 47.28 89 TYR A O 1
ATOM 742 N N . GLY A 1 90 ? 16.260 -8.701 -26.146 1.00 42.97 90 GLY A N 1
ATOM 743 C CA . GLY A 1 90 ? 16.826 -9.341 -27.326 1.00 42.97 90 GLY A CA 1
ATOM 744 C C . GLY A 1 90 ? 17.947 -8.482 -27.904 1.00 42.97 90 GLY A C 1
ATOM 745 O O . GLY A 1 90 ? 17.821 -7.260 -27.959 1.00 42.97 90 GLY A O 1
ATOM 746 N N . ASP A 1 91 ? 19.061 -9.144 -28.207 1.00 46.19 91 ASP A N 1
ATOM 747 C CA . ASP A 1 91 ? 20.028 -8.776 -29.239 1.00 46.19 91 ASP A CA 1
ATOM 748 C C . ASP A 1 91 ? 19.857 -7.354 -29.818 1.00 46.19 91 ASP A C 1
ATOM 750 O O . ASP A 1 91 ? 18.979 -7.084 -30.638 1.00 46.19 91 ASP A O 1
ATOM 754 N N . GLN A 1 92 ? 20.713 -6.429 -29.373 1.00 42.72 92 GLN A N 1
ATOM 755 C CA . GLN A 1 92 ? 20.827 -5.082 -29.932 1.00 42.72 92 GLN A CA 1
ATOM 756 C C . GLN A 1 92 ? 21.602 -5.108 -31.255 1.00 42.72 92 GLN A C 1
ATOM 758 O O . GLN A 1 92 ? 22.652 -4.480 -31.384 1.00 42.72 92 GLN A O 1
ATOM 763 N N . SER A 1 93 ? 21.086 -5.787 -32.269 1.00 39.34 93 SER A N 1
ATOM 764 C CA . SER A 1 93 ? 21.524 -5.572 -33.645 1.00 39.34 93 SER A CA 1
ATOM 765 C C . SER A 1 93 ? 20.545 -4.621 -34.341 1.00 39.34 93 SER A C 1
ATOM 767 O O . SER A 1 93 ? 19.686 -5.007 -35.123 1.00 39.34 93 SER A O 1
ATOM 769 N N . GLY A 1 94 ? 20.697 -3.320 -34.048 1.00 44.16 94 GLY A N 1
ATOM 770 C CA . GLY A 1 94 ? 20.399 -2.287 -35.049 1.00 44.16 94 GLY A CA 1
ATOM 771 C C . GLY A 1 94 ? 19.262 -1.288 -34.817 1.00 44.16 94 GLY A C 1
ATOM 772 O O . GLY A 1 94 ? 18.865 -0.653 -35.788 1.00 44.16 94 GLY A O 1
ATOM 773 N N . LEU A 1 95 ? 18.746 -1.063 -33.604 1.00 44.25 95 LEU A N 1
ATOM 774 C CA . LEU A 1 95 ? 17.699 -0.044 -33.409 1.00 44.25 95 LEU A CA 1
ATOM 775 C C . LEU A 1 95 ? 18.075 0.986 -32.347 1.00 44.25 95 LEU A C 1
ATOM 777 O O . LEU A 1 95 ? 17.974 0.772 -31.142 1.00 44.25 95 LEU A O 1
ATOM 781 N N . GLN A 1 96 ? 18.490 2.149 -32.838 1.00 42.47 96 GLN A N 1
ATOM 782 C CA . GLN A 1 96 ? 18.558 3.390 -32.086 1.00 42.47 96 GLN A CA 1
ATOM 783 C C . GLN A 1 96 ? 17.162 3.687 -31.514 1.00 42.47 96 GLN A C 1
ATOM 785 O O . GLN A 1 96 ? 16.246 4.044 -32.252 1.00 42.47 96 GLN A O 1
ATOM 790 N N . ALA A 1 97 ? 16.972 3.485 -30.209 1.00 44.50 97 ALA A N 1
ATOM 791 C CA . ALA A 1 97 ? 15.687 3.735 -29.568 1.00 44.50 97 ALA A CA 1
ATOM 792 C C . ALA A 1 97 ? 15.360 5.242 -29.628 1.00 44.50 97 ALA A C 1
ATOM 794 O O . ALA A 1 97 ? 16.173 6.053 -29.164 1.00 44.50 97 ALA A O 1
ATOM 795 N N . PRO A 1 98 ? 14.204 5.657 -30.180 1.00 41.56 98 PRO A N 1
ATOM 796 C CA . PRO A 1 98 ? 13.802 7.053 -30.121 1.00 41.56 98 PRO A CA 1
ATOM 797 C C . PRO A 1 98 ? 13.581 7.462 -28.660 1.00 41.56 98 PRO A C 1
ATOM 799 O O . PRO A 1 98 ? 13.090 6.681 -27.841 1.00 41.56 98 PRO A O 1
ATOM 802 N N . ARG A 1 99 ? 13.970 8.699 -28.328 1.00 39.38 99 ARG A N 1
ATOM 803 C CA . ARG A 1 99 ? 13.755 9.288 -26.999 1.00 39.38 99 ARG A CA 1
ATOM 804 C C . ARG A 1 99 ? 12.277 9.165 -26.606 1.00 39.38 99 ARG A C 1
ATOM 806 O O . ARG A 1 99 ? 11.419 9.405 -27.455 1.00 39.38 99 ARG A O 1
ATOM 813 N N . PRO A 1 100 ? 11.963 8.826 -25.344 1.00 40.78 100 PRO A N 1
ATOM 814 C CA . PRO A 1 100 ? 10.593 8.574 -24.939 1.00 40.78 100 PRO A CA 1
ATOM 815 C C . PRO A 1 100 ? 9.834 9.899 -24.873 1.00 40.78 100 PRO A C 1
ATOM 817 O O . PRO A 1 100 ? 9.895 10.623 -23.883 1.00 40.78 100 PRO A O 1
ATOM 820 N N . THR A 1 101 ? 9.094 10.222 -25.927 1.00 46.50 101 THR A N 1
ATOM 821 C CA . THR A 1 101 ? 7.966 11.144 -25.830 1.00 46.50 101 THR A CA 1
ATOM 822 C C . THR A 1 101 ? 6.702 10.317 -25.651 1.00 46.50 101 THR A C 1
ATOM 824 O O . THR A 1 101 ? 6.303 9.604 -26.560 1.00 46.50 101 THR A O 1
ATOM 827 N N . HIS A 1 102 ? 6.133 10.415 -24.448 1.00 42.22 102 HIS A N 1
ATOM 828 C CA . HIS A 1 102 ? 4.766 10.068 -24.041 1.00 42.22 102 HIS A CA 1
ATOM 829 C C . HIS A 1 102 ? 4.205 8.681 -24.472 1.00 42.22 102 HIS A C 1
ATOM 831 O O . HIS A 1 102 ? 3.859 8.453 -25.622 1.00 42.22 102 HIS A O 1
ATOM 837 N N . PHE A 1 103 ? 4.030 7.784 -23.485 1.00 42.00 103 PHE A N 1
ATOM 838 C CA . PHE A 1 103 ? 3.149 6.588 -23.473 1.00 42.00 103 PHE A CA 1
ATOM 839 C C . PHE A 1 103 ? 3.341 5.459 -24.517 1.00 42.00 103 PHE A C 1
ATOM 841 O O . PHE A 1 103 ? 2.508 4.560 -24.583 1.00 42.00 103 PHE A O 1
ATOM 848 N N . ALA A 1 104 ? 4.465 5.394 -25.233 1.00 46.22 104 ALA A N 1
ATOM 849 C CA . ALA A 1 104 ? 4.747 4.345 -26.234 1.00 46.22 104 ALA A CA 1
ATOM 850 C C . ALA A 1 104 ? 4.944 2.895 -25.702 1.00 46.22 104 ALA A C 1
ATOM 852 O O . ALA A 1 104 ? 5.293 2.002 -26.474 1.00 46.22 104 ALA A O 1
ATOM 853 N N . TRP A 1 105 ? 4.778 2.637 -24.400 1.00 47.34 105 TRP A N 1
ATOM 854 C CA . TRP A 1 105 ? 4.847 1.286 -23.815 1.00 47.34 105 TRP A CA 1
ATOM 855 C C . TRP A 1 105 ? 3.489 0.567 -23.802 1.00 47.34 105 TRP A C 1
ATOM 857 O O . TRP A 1 105 ? 3.457 -0.654 -23.750 1.00 47.34 105 TRP A O 1
ATOM 867 N N . ARG A 1 106 ? 2.373 1.304 -23.916 1.00 47.72 106 ARG A N 1
ATOM 868 C CA . ARG A 1 106 ? 1.012 0.746 -23.830 1.00 47.72 106 ARG A CA 1
ATOM 869 C C . ARG A 1 106 ? 0.631 -0.143 -25.025 1.00 47.72 106 ARG A C 1
ATOM 871 O O . ARG A 1 106 ? -0.224 -1.006 -24.880 1.00 47.72 106 ARG A O 1
ATOM 878 N N . ASP A 1 107 ? 1.282 0.047 -26.172 1.00 46.09 107 ASP A N 1
ATOM 879 C CA . ASP A 1 107 ? 0.934 -0.619 -27.437 1.00 46.09 107 ASP A CA 1
ATOM 880 C C . ASP A 1 107 ? 1.913 -1.741 -27.830 1.00 46.09 107 ASP A C 1
ATOM 882 O O . ASP A 1 107 ? 1.925 -2.189 -28.978 1.00 46.09 107 ASP A O 1
ATOM 886 N N . ARG A 1 108 ? 2.782 -2.191 -26.913 1.00 47.59 108 ARG A N 1
ATOM 887 C CA . ARG A 1 108 ? 3.738 -3.263 -27.220 1.00 47.59 108 ARG A CA 1
ATOM 888 C C . ARG A 1 108 ? 3.119 -4.645 -26.999 1.00 47.59 108 ARG A C 1
ATOM 890 O O . ARG A 1 108 ? 2.432 -4.841 -25.999 1.00 47.59 108 ARG A O 1
ATOM 897 N N . PRO A 1 109 ? 3.372 -5.617 -27.897 1.00 38.38 109 PRO A N 1
ATOM 898 C CA . PRO A 1 109 ? 2.959 -6.991 -27.658 1.00 38.38 109 PRO A CA 1
ATOM 899 C C . PRO A 1 109 ? 3.673 -7.523 -26.411 1.00 38.38 109 PRO A C 1
ATOM 901 O O . PRO A 1 109 ? 4.883 -7.341 -26.260 1.00 38.38 109 PRO A O 1
ATOM 904 N N . GLY A 1 110 ? 2.902 -8.143 -25.514 1.00 41.81 110 GLY A N 1
ATOM 905 C CA . GLY A 1 110 ? 3.423 -8.750 -24.292 1.00 41.81 110 GLY A CA 1
ATOM 906 C C . GLY A 1 110 ? 4.434 -9.867 -24.586 1.00 41.81 110 GLY A C 1
ATOM 907 O O . GLY A 1 110 ? 4.485 -10.380 -25.707 1.00 41.81 110 GLY A O 1
ATOM 908 N N . PRO A 1 111 ? 5.261 -10.247 -23.599 1.00 44.47 111 PRO A N 1
ATOM 909 C CA . PRO A 1 111 ? 6.258 -11.292 -23.782 1.00 44.47 111 PRO A CA 1
ATOM 910 C C . PRO A 1 111 ? 5.584 -12.621 -24.144 1.00 44.47 111 PRO A C 1
ATOM 912 O O . PRO A 1 111 ? 4.724 -13.115 -23.415 1.00 44.47 111 PRO A O 1
ATOM 915 N N . GLN A 1 112 ? 5.990 -13.204 -25.273 1.00 37.84 112 GLN A N 1
ATOM 916 C CA . GLN A 1 112 ? 5.627 -14.570 -25.633 1.00 37.84 112 GLN A CA 1
ATOM 917 C C . GLN A 1 112 ? 6.519 -15.516 -24.819 1.00 37.84 112 GLN A C 1
ATOM 919 O O . GLN A 1 112 ? 7.745 -15.475 -24.929 1.00 37.84 112 GLN A O 1
ATOM 924 N N . PHE A 1 113 ? 5.904 -16.320 -23.953 1.00 39.75 113 PHE A N 1
ATOM 925 C CA . PHE A 1 113 ? 6.601 -17.324 -23.157 1.00 39.75 113 PHE A CA 1
ATOM 926 C C . PHE A 1 113 ? 6.822 -18.574 -24.016 1.00 39.75 113 PHE A C 1
ATOM 928 O O . PHE A 1 113 ? 5.869 -19.299 -24.289 1.00 39.75 113 PHE A O 1
ATOM 935 N N . ASP A 1 114 ? 8.062 -18.830 -24.431 1.00 35.50 114 ASP A N 1
ATOM 936 C CA . ASP A 1 114 ? 8.434 -20.134 -24.982 1.00 35.50 114 ASP A CA 1
ATOM 937 C C . ASP A 1 114 ? 8.644 -21.110 -23.816 1.00 35.50 114 ASP A C 1
ATOM 939 O O . ASP A 1 114 ? 9.625 -21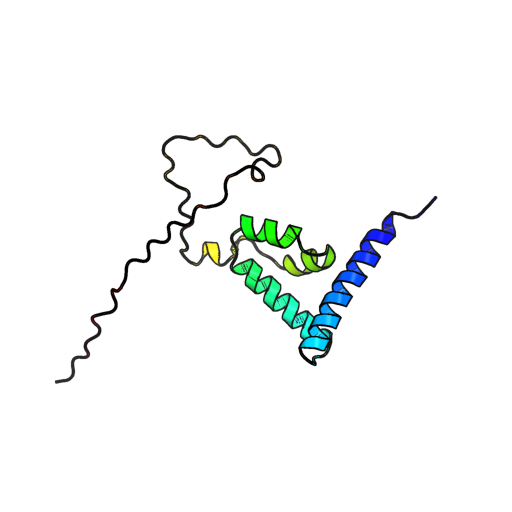.041 -23.070 1.00 35.50 114 ASP A O 1
ATOM 943 N N . GLU A 1 115 ? 7.669 -21.996 -23.620 1.00 41.84 115 GLU A N 1
ATOM 944 C CA . GLU A 1 115 ? 7.693 -23.074 -22.632 1.00 41.84 115 GLU A CA 1
ATOM 945 C C . GLU A 1 115 ? 8.620 -24.205 -23.111 1.00 41.84 115 GLU A C 1
ATOM 947 O O . GLU A 1 115 ? 8.174 -25.272 -23.520 1.00 41.84 115 GLU A O 1
ATOM 952 N N . GLU A 1 116 ? 9.936 -23.979 -23.081 1.00 35.62 116 GLU A N 1
ATOM 953 C CA . GLU A 1 116 ? 10.931 -25.040 -23.274 1.00 35.62 116 GLU A CA 1
ATOM 954 C C . GLU A 1 116 ? 11.710 -25.270 -21.973 1.00 35.62 116 GLU A C 1
ATOM 956 O O . GLU A 1 116 ? 12.786 -24.724 -21.719 1.00 35.62 116 GLU A O 1
ATOM 961 N N . ILE A 1 117 ? 11.121 -26.091 -21.101 1.00 39.38 117 ILE A N 1
ATOM 962 C CA . ILE A 1 117 ? 11.794 -26.653 -19.929 1.00 39.38 117 ILE A CA 1
ATOM 963 C C . ILE A 1 117 ? 12.679 -27.811 -20.409 1.00 39.38 117 ILE A C 1
ATOM 965 O O . ILE A 1 117 ? 12.192 -28.913 -20.659 1.00 39.38 117 ILE A O 1
ATOM 969 N N . ALA A 1 118 ? 13.992 -27.595 -20.489 1.00 34.22 118 ALA A N 1
ATOM 970 C CA . ALA A 1 118 ? 14.955 -28.690 -20.596 1.00 34.22 118 ALA A CA 1
ATOM 971 C C . ALA A 1 118 ? 15.137 -29.374 -19.219 1.00 34.22 118 ALA A C 1
ATOM 973 O O . ALA A 1 118 ? 15.384 -28.679 -18.226 1.00 34.22 118 ALA A O 1
ATOM 974 N N . PRO A 1 119 ? 15.039 -30.714 -19.110 1.00 37.50 119 PRO A N 1
ATOM 975 C CA . PRO A 1 119 ? 15.173 -31.406 -17.838 1.00 37.50 119 PRO A CA 1
ATOM 976 C C . PRO A 1 119 ? 16.640 -31.679 -17.471 1.00 37.50 119 PRO A C 1
ATOM 978 O O . PRO A 1 119 ? 17.482 -31.994 -18.307 1.00 37.50 119 PRO A O 1
ATOM 981 N N . SER A 1 120 ? 16.882 -31.664 -16.158 1.00 40.06 120 SER A N 1
ATOM 982 C CA . SER A 1 120 ? 17.939 -32.379 -15.428 1.00 40.06 120 SER A CA 1
ATOM 983 C C . SER A 1 120 ? 19.411 -32.080 -15.753 1.00 40.06 120 SER A C 1
ATOM 985 O O . SER A 1 120 ? 20.000 -32.616 -16.685 1.00 40.06 120 SER A O 1
ATOM 987 N N . SER A 1 121 ? 20.072 -31.387 -14.823 1.00 34.44 121 SER A N 1
ATOM 988 C CA . SER A 1 121 ? 21.454 -31.717 -14.462 1.00 34.44 121 SER A CA 1
ATOM 989 C C . SER A 1 121 ? 21.667 -31.478 -12.964 1.00 34.44 121 SER A C 1
ATOM 991 O O . SER A 1 121 ? 22.210 -30.470 -12.522 1.00 34.44 121 SER A O 1
ATOM 993 N N . VAL A 1 122 ? 21.155 -32.415 -12.161 1.00 40.66 122 VAL A N 1
ATOM 994 C CA . VAL A 1 122 ? 21.596 -32.649 -10.782 1.00 40.66 122 VAL A CA 1
ATOM 995 C C . VAL A 1 122 ? 22.138 -34.072 -10.756 1.00 40.66 122 VAL A C 1
ATOM 997 O O . VAL A 1 122 ? 21.389 -35.026 -10.586 1.00 40.66 122 VAL A O 1
ATOM 1000 N N . ALA A 1 123 ? 23.440 -34.217 -10.974 1.00 32.94 123 ALA A N 1
ATOM 1001 C CA . ALA A 1 123 ? 24.179 -35.433 -10.662 1.00 32.94 123 ALA A CA 1
ATOM 1002 C C . ALA A 1 123 ? 25.650 -35.064 -10.444 1.00 32.94 123 ALA A C 1
ATOM 1004 O O . ALA A 1 123 ? 26.267 -34.457 -11.315 1.00 32.94 123 ALA A O 1
ATOM 1005 N N . GLY A 1 124 ? 26.200 -35.418 -9.278 1.00 32.00 124 GLY A N 1
ATOM 1006 C CA . GLY A 1 124 ? 27.644 -35.352 -9.031 1.00 32.00 124 GLY A CA 1
ATOM 1007 C C . GLY A 1 124 ? 28.091 -34.612 -7.770 1.00 32.00 124 GLY A C 1
ATOM 1008 O O . GLY A 1 124 ? 29.007 -33.801 -7.835 1.00 32.00 124 GLY A O 1
ATOM 1009 N N . ARG A 1 125 ? 27.497 -34.902 -6.607 1.00 37.53 125 ARG A N 1
ATOM 1010 C CA . ARG A 1 125 ? 28.202 -34.775 -5.321 1.00 37.53 125 ARG A CA 1
ATOM 1011 C C . ARG A 1 125 ? 28.321 -36.186 -4.746 1.00 37.53 125 ARG A C 1
ATOM 1013 O O . ARG A 1 125 ? 27.383 -36.665 -4.120 1.00 37.53 125 ARG A O 1
ATOM 1020 N N . LEU A 1 126 ? 29.429 -36.867 -5.047 1.00 37.75 126 LEU A N 1
ATOM 1021 C CA . LEU A 1 126 ? 29.822 -38.091 -4.352 1.00 37.75 126 LEU A CA 1
ATOM 1022 C C . LEU A 1 126 ? 30.871 -37.731 -3.303 1.00 37.75 126 LEU A C 1
ATOM 1024 O O . LEU A 1 126 ? 31.775 -36.934 -3.541 1.00 37.75 126 LEU A O 1
ATOM 1028 N N . ILE A 1 127 ? 30.649 -38.298 -2.133 1.00 38.78 127 ILE A N 1
ATOM 1029 C CA . ILE A 1 127 ? 31.367 -38.137 -0.882 1.00 38.78 127 ILE A CA 1
ATOM 1030 C C . ILE A 1 127 ? 32.461 -39.204 -0.904 1.00 38.78 127 ILE A C 1
ATOM 1032 O O . ILE A 1 127 ? 32.139 -40.374 -1.109 1.00 38.78 127 ILE A O 1
ATOM 1036 N N . ASP A 1 128 ? 33.720 -38.814 -0.735 1.00 34.25 128 ASP A N 1
ATOM 1037 C CA . ASP A 1 128 ? 34.822 -39.757 -0.549 1.00 34.25 128 ASP A CA 1
ATOM 1038 C C . ASP A 1 128 ? 34.981 -40.016 0.957 1.00 34.25 128 ASP A C 1
ATOM 1040 O O . ASP A 1 128 ? 35.215 -39.090 1.738 1.00 34.25 128 ASP A O 1
ATOM 1044 N N . VAL A 1 129 ? 34.751 -41.266 1.356 1.00 38.88 129 VAL A N 1
ATOM 1045 C CA . VAL A 1 129 ? 35.143 -41.822 2.651 1.00 38.88 129 VAL A CA 1
ATOM 1046 C C . VAL A 1 129 ? 35.762 -43.182 2.353 1.00 38.88 129 VAL A C 1
ATOM 1048 O O . VAL A 1 129 ? 35.043 -44.151 2.096 1.00 38.88 129 VAL A O 1
ATOM 1051 N N . SER A 1 130 ? 37.089 -43.254 2.385 1.00 48.88 130 SER A N 1
ATOM 1052 C CA . SER A 1 130 ? 37.885 -44.451 2.684 1.00 48.88 130 SER A CA 1
ATOM 1053 C C . SER A 1 130 ? 39.260 -44.034 3.187 1.00 48.88 13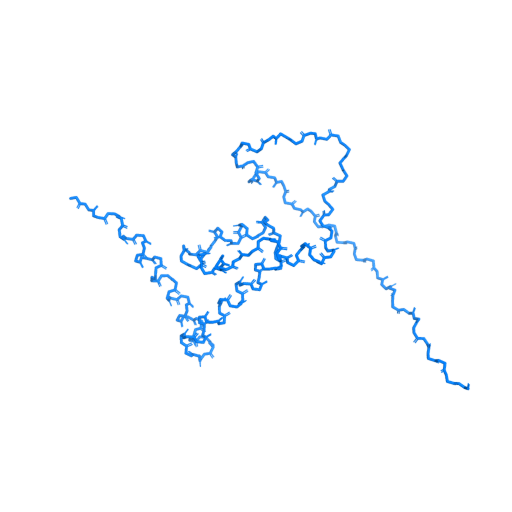0 SER A C 1
ATOM 1055 O O . SER A 1 130 ? 39.860 -43.121 2.581 1.00 48.88 130 SER A O 1
#